Protein AF-A0A1V6HZ99-F1 (afdb_monomer)

pLDDT: mean 89.98, std 12.57, range [39.41, 97.88]

Solvent-accessible surface area (backbone atoms only — not comparable to full-atom values): 5630 Å² total; per-residue (Å²): 133,84,80,81,78,82,80,55,73,44,75,44,99,87,68,47,79,39,59,52,89,42,45,43,32,40,49,48,77,41,79,71,47,65,38,96,92,40,96,65,36,28,35,38,34,29,41,39,32,31,63,92,82,43,72,48,79,52,67,45,79,30,41,81,91,44,39,70,60,50,52,50,52,51,49,52,52,53,50,52,52,54,48,52,34,56,76,68,67,54,76,61,47,80,87

Radius of gyration: 15.2 Å; Cα contacts (8 Å, |Δi|>4): 150; chains: 1; bounding box: 48×29×33 Å

Nearest PDB structures (foldseek):
  5mmm-assembly1_y  TM=4.920E-01  e=4.735E-02  Spinacia oleracea
  2xkl-assembly1_A-2  TM=4.438E-01  e=6.733E-01  Mus musculus
  3msy-assembly1_F  TM=4.629E-01  e=1.502E+00  marine actinobacterium PHSC20C1
  3bpr-assembly1_A  TM=3.662E-01  e=9.752E-01  Homo sapiens
  7aw4-assembly2_B  TM=2.728E-01  e=7.162E-01  Homo sapiens

Secondary structure (DSSP, 8-state):
--------EEE-TTS-EEEGGGEEEEPPPEEEEE-TT-SS-EEEEEEEEEGGG-EEEEEEEE-GGGHHHHHHHHHHHHHHHHHHHHHTT---EE-

Sequence (95 aa):
MKKYEVFMEFILPDGKILELEQVRKVSRIRDLGLEKDSIEYSKIAFEIHLKGHKIIEVGERYHYADWAEKLKKLTTIRNNLINALKEAGIQFEEE

Foldseek 3Di:
DDPPDPFQWDQAPVRDIDGLLFFAEKEDKDWPADDPVDPFKTKIWIWTQGPPRDIDIRIDIDGPVCVVVRVVVRVVRSVVSVVSSVVVVHDHHYD

Mean predicted aligned error: 5.32 Å

Structure (mmCIF, N/CA/C/O backbone):
data_AF-A0A1V6HZ99-F1
#
_entry.id   AF-A0A1V6HZ99-F1
#
loop_
_atom_site.group_PDB
_atom_site.id
_atom_site.type_symbol
_atom_site.label_atom_id
_atom_site.label_alt_id
_atom_site.label_comp_id
_atom_site.label_asym_id
_atom_site.label_entity_id
_atom_site.label_seq_id
_atom_site.pdbx_PDB_ins_code
_atom_site.Cartn_x
_atom_site.Cartn_y
_atom_site.Cartn_z
_atom_site.occupancy
_atom_site.B_iso_or_equiv
_atom_site.auth_seq_id
_atom_site.auth_comp_id
_atom_site.auth_asym_id
_atom_site.auth_atom_id
_atom_site.pdbx_PDB_model_num
ATOM 1 N N . MET A 1 1 ? -33.370 1.578 17.550 1.00 39.41 1 MET A N 1
ATOM 2 C CA . MET A 1 1 ? -32.673 2.523 16.650 1.00 39.41 1 MET A CA 1
ATOM 3 C C . MET A 1 1 ? -31.492 1.798 16.027 1.00 39.41 1 MET A C 1
ATOM 5 O O . MET A 1 1 ? -30.619 1.374 16.772 1.00 39.41 1 MET A O 1
ATOM 9 N N . LYS A 1 2 ? -31.482 1.585 14.705 1.00 43.22 2 LYS A N 1
ATOM 10 C CA . LYS A 1 2 ? -30.275 1.118 14.008 1.00 43.22 2 LYS A CA 1
ATOM 11 C C . LYS A 1 2 ? -29.323 2.314 13.924 1.00 43.22 2 LYS A C 1
ATOM 13 O O . LYS A 1 2 ? -29.696 3.329 13.343 1.00 43.22 2 LYS A O 1
ATOM 18 N N . LYS A 1 3 ? -28.161 2.234 14.577 1.00 42.59 3 LYS A N 1
ATOM 19 C CA . LYS A 1 3 ? -27.058 3.174 14.344 1.00 42.59 3 LYS A CA 1
ATOM 20 C C . LYS A 1 3 ? -26.628 2.972 12.891 1.00 42.59 3 LYS A C 1
ATOM 22 O O . LYS A 1 3 ? -26.277 1.856 12.527 1.00 42.59 3 LYS A O 1
ATOM 27 N N . TYR A 1 4 ? -26.722 4.010 12.072 1.00 47.12 4 TYR A N 1
ATOM 28 C CA . TYR A 1 4 ? -26.059 4.013 10.775 1.00 47.12 4 TYR A CA 1
ATOM 29 C C . TYR A 1 4 ? -24.584 4.284 11.060 1.00 47.12 4 TYR A C 1
ATOM 31 O O . TYR A 1 4 ? -24.228 5.392 11.459 1.00 47.12 4 TYR A O 1
ATOM 39 N N . GLU A 1 5 ? -23.757 3.247 10.977 1.00 56.09 5 GLU A N 1
ATOM 40 C CA . GLU A 1 5 ? -22.310 3.423 10.928 1.00 56.09 5 GLU A CA 1
ATOM 41 C C . GLU A 1 5 ? -21.988 4.061 9.576 1.00 56.09 5 GLU A C 1
ATOM 43 O O . GLU A 1 5 ? -22.370 3.550 8.523 1.00 56.09 5 GLU A O 1
ATOM 48 N N . VAL A 1 6 ? -21.379 5.244 9.612 1.00 55.84 6 VAL A N 1
ATOM 49 C CA . VAL A 1 6 ? -20.790 5.850 8.421 1.00 55.84 6 VAL A CA 1
ATOM 50 C C . VAL A 1 6 ? -19.482 5.105 8.206 1.00 55.84 6 VAL A C 1
ATOM 52 O O . VAL A 1 6 ? -18.534 5.341 8.947 1.00 55.84 6 VAL A O 1
ATOM 55 N N . PHE A 1 7 ? -19.469 4.169 7.261 1.00 64.62 7 PHE A N 1
ATOM 56 C CA . PHE A 1 7 ? -18.258 3.452 6.877 1.00 64.62 7 PHE A CA 1
ATOM 57 C C . PHE A 1 7 ? -17.381 4.386 6.048 1.00 64.62 7 PHE A C 1
ATOM 59 O O . PHE A 1 7 ? -17.835 4.932 5.038 1.00 64.62 7 PHE A O 1
ATOM 66 N N . MET A 1 8 ? -16.145 4.610 6.490 1.00 86.75 8 MET A N 1
ATOM 67 C CA . MET A 1 8 ? -15.167 5.349 5.704 1.00 86.75 8 MET A CA 1
ATOM 68 C C . MET A 1 8 ? -14.3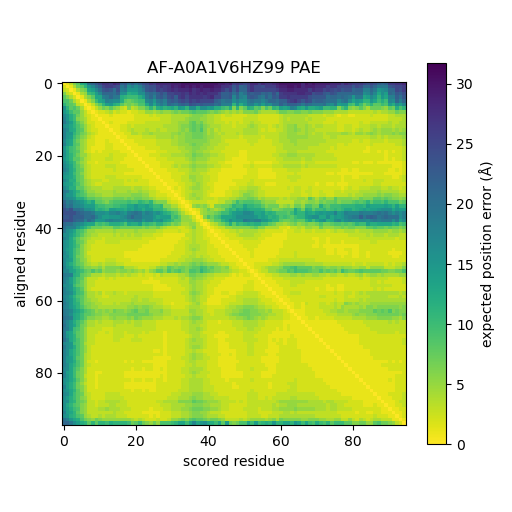99 4.380 4.808 1.00 86.75 8 MET A C 1
ATOM 70 O O . MET A 1 8 ? -13.731 3.457 5.273 1.00 86.75 8 MET A O 1
ATOM 74 N N . GLU A 1 9 ? -14.495 4.603 3.501 1.00 92.62 9 GLU A N 1
ATOM 75 C CA . GLU A 1 9 ? -13.952 3.710 2.483 1.00 92.62 9 GLU A CA 1
ATOM 76 C C . GLU A 1 9 ? -12.781 4.354 1.735 1.00 92.62 9 GLU A C 1
ATOM 78 O O . GLU A 1 9 ? -12.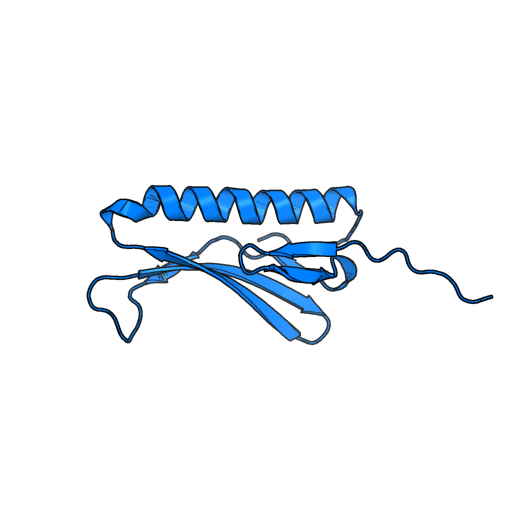784 5.548 1.428 1.00 92.62 9 GLU A O 1
ATOM 83 N N . PHE A 1 10 ? -11.790 3.537 1.386 1.00 92.94 10 PHE A N 1
ATOM 84 C CA . PHE A 1 10 ? -10.687 3.906 0.506 1.00 92.94 10 PHE A CA 1
ATOM 85 C C . PHE A 1 10 ? -10.643 2.970 -0.700 1.00 92.94 10 PHE A C 1
ATOM 87 O O . PHE A 1 10 ? -10.699 1.751 -0.551 1.00 92.94 10 PHE A O 1
ATOM 94 N N . ILE A 1 11 ? -10.508 3.529 -1.903 1.00 93.94 11 ILE A N 1
ATOM 95 C CA . ILE A 1 11 ? -10.423 2.742 -3.137 1.00 93.94 11 ILE A CA 1
ATOM 96 C C . ILE A 1 11 ? -8.951 2.492 -3.464 1.00 93.94 11 ILE A C 1
ATOM 98 O O . ILE A 1 11 ? -8.184 3.419 -3.728 1.00 93.94 11 ILE A O 1
ATOM 102 N N . LEU A 1 12 ? -8.554 1.222 -3.446 1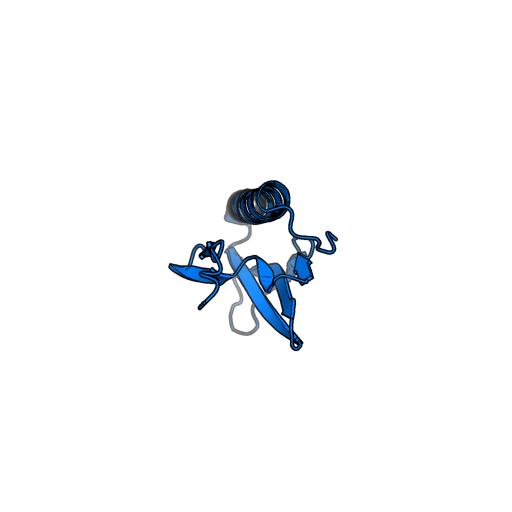.00 93.12 12 LEU A N 1
ATOM 103 C CA . LEU A 1 12 ? -7.223 0.780 -3.844 1.00 93.12 12 LEU A CA 1
ATOM 104 C C . LEU A 1 12 ? -7.029 0.904 -5.367 1.00 93.12 12 LEU A C 1
ATOM 106 O O . LEU A 1 12 ? -8.002 0.937 -6.121 1.00 93.12 12 LEU A O 1
ATOM 110 N N . PRO A 1 13 ? -5.776 0.933 -5.860 1.00 89.19 13 PRO A N 1
ATOM 111 C CA . PRO A 1 13 ? -5.494 1.068 -7.293 1.00 89.19 13 PRO A CA 1
ATOM 112 C C . PRO A 1 13 ? -6.098 -0.031 -8.176 1.00 89.19 13 PRO A C 1
ATOM 114 O O . PRO A 1 13 ? -6.303 0.189 -9.366 1.00 89.19 13 PRO A O 1
ATOM 117 N N . ASP A 1 14 ? -6.367 -1.209 -7.610 1.00 89.06 14 ASP A N 1
ATOM 118 C CA . ASP A 1 14 ? -7.023 -2.331 -8.288 1.00 89.06 14 ASP A CA 1
ATOM 119 C C . ASP A 1 14 ? -8.563 -2.252 -8.241 1.00 89.06 14 ASP A C 1
ATOM 121 O O . ASP A 1 14 ? -9.247 -3.187 -8.653 1.00 89.06 14 ASP A O 1
ATOM 125 N N . GLY A 1 15 ? -9.113 -1.144 -7.736 1.00 90.31 15 GLY A N 1
ATOM 126 C CA . GLY A 1 15 ? -10.546 -0.906 -7.581 1.00 90.31 15 GLY A CA 1
ATOM 127 C C . GLY A 1 15 ? -11.160 -1.554 -6.341 1.00 90.31 15 GLY A C 1
ATOM 128 O O . GLY A 1 15 ? -12.358 -1.387 -6.112 1.00 90.31 15 GLY A O 1
ATOM 129 N N . LYS A 1 16 ? -10.385 -2.282 -5.523 1.00 90.25 16 LYS A N 1
ATOM 130 C CA . LYS A 1 16 ? -10.911 -2.859 -4.282 1.00 90.25 16 LYS A CA 1
ATOM 131 C C . LYS A 1 16 ? -11.235 -1.769 -3.272 1.00 90.25 16 LYS A C 1
ATOM 133 O O . LYS A 1 16 ? -10.460 -0.837 -3.067 1.00 90.25 16 LYS A O 1
ATOM 138 N N . ILE A 1 17 ? -12.359 -1.951 -2.595 1.00 93.12 17 ILE A N 1
ATOM 139 C CA . ILE A 1 17 ? -12.782 -1.097 -1.493 1.00 93.12 17 ILE A CA 1
ATOM 140 C C . ILE A 1 17 ? -12.149 -1.619 -0.203 1.00 93.12 17 ILE A C 1
ATOM 142 O O . ILE A 1 17 ? -12.227 -2.810 0.112 1.00 93.12 17 ILE A O 1
ATOM 146 N N . LEU A 1 18 ? -11.498 -0.717 0.520 1.00 94.12 18 LEU A N 1
ATOM 147 C CA . LEU A 1 18 ? -10.928 -0.936 1.836 1.00 94.12 18 LEU A CA 1
ATOM 148 C C . LEU A 1 18 ? -11.737 -0.150 2.869 1.00 94.12 18 LEU A C 1
ATOM 150 O O . LEU A 1 18 ? -11.736 1.078 2.847 1.00 94.12 18 LEU A O 1
ATOM 154 N N . GLU A 1 19 ? -12.366 -0.863 3.798 1.00 94.69 19 GLU A N 1
ATOM 155 C CA . GLU A 1 19 ? -12.946 -0.280 5.012 1.00 94.69 19 GLU A CA 1
ATOM 156 C C . GLU A 1 19 ? -11.816 0.202 5.933 1.00 94.69 19 GLU A C 1
ATOM 158 O O . GLU A 1 19 ? -11.007 -0.602 6.418 1.00 94.69 19 GLU A O 1
ATOM 163 N N . LEU A 1 20 ? -11.736 1.513 6.168 1.00 94.88 20 LEU A N 1
ATOM 164 C CA . LEU A 1 20 ? -10.641 2.118 6.928 1.00 94.88 20 LEU A CA 1
ATOM 165 C C . LEU A 1 20 ? -10.626 1.649 8.386 1.00 94.88 20 LEU A C 1
ATOM 167 O O . LEU A 1 20 ? -9.555 1.450 8.959 1.00 94.88 20 LEU A O 1
ATOM 171 N N . GLU A 1 21 ? -11.791 1.382 8.977 1.00 94.56 21 GLU A N 1
ATOM 172 C CA . GLU A 1 21 ? -11.925 0.914 10.359 1.00 94.56 21 GLU A CA 1
ATOM 173 C C . GLU A 1 21 ? -11.337 -0.488 10.575 1.00 94.56 21 GLU A C 1
ATOM 175 O O . GLU A 1 21 ? -11.081 -0.888 11.719 1.00 94.56 21 GLU A O 1
ATOM 180 N N . GLN A 1 22 ? -11.132 -1.256 9.501 1.00 95.19 22 GLN A N 1
ATOM 181 C CA . GLN A 1 22 ? -10.499 -2.572 9.564 1.00 95.19 22 GLN A CA 1
ATOM 182 C C . GLN A 1 22 ? -8.977 -2.482 9.606 1.00 95.19 22 GLN A C 1
ATOM 184 O O . GLN A 1 22 ? -8.337 -3.464 9.980 1.00 95.19 22 GLN A O 1
ATOM 189 N N . VAL A 1 23 ? -8.380 -1.346 9.242 1.00 96.25 23 VAL A N 1
ATOM 190 C CA . VAL A 1 23 ? -6.924 -1.204 9.173 1.00 96.25 23 VAL A CA 1
ATOM 191 C C . VAL A 1 23 ? -6.326 -1.178 10.576 1.00 96.25 23 VAL A C 1
A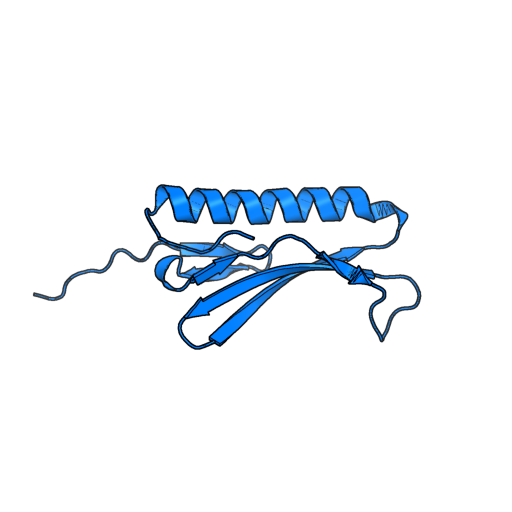TOM 193 O O . VAL A 1 23 ? -6.728 -0.400 11.436 1.00 96.25 23 VAL A O 1
ATOM 196 N N . ARG A 1 24 ? -5.336 -2.043 10.805 1.00 96.88 24 ARG A N 1
ATOM 197 C CA . ARG A 1 24 ? -4.553 -2.103 12.043 1.00 96.88 24 ARG A CA 1
ATOM 198 C C . ARG A 1 24 ? -3.144 -1.560 11.845 1.00 96.88 24 ARG A C 1
ATOM 200 O O . ARG A 1 24 ? -2.629 -0.883 12.728 1.00 96.88 24 ARG A O 1
ATOM 207 N N . LYS A 1 25 ? -2.505 -1.894 10.725 1.00 97.50 25 LYS A N 1
ATOM 208 C CA . LYS A 1 25 ? -1.126 -1.496 10.437 1.00 97.50 25 LYS A CA 1
ATOM 209 C C . LYS A 1 25 ? -0.929 -1.253 8.947 1.00 97.50 25 LYS A C 1
ATOM 211 O O . LYS A 1 25 ? -1.456 -1.997 8.122 1.00 97.50 25 LYS A O 1
ATOM 216 N N . VAL A 1 26 ? -0.125 -0.248 8.621 1.00 97.62 26 VAL A N 1
ATOM 217 C CA . VAL A 1 26 ? 0.372 0.006 7.265 1.00 97.62 26 VAL A CA 1
ATOM 218 C C . VAL A 1 26 ? 1.889 -0.119 7.304 1.00 97.62 26 VAL A C 1
ATOM 220 O O . VAL A 1 26 ? 2.557 0.610 8.038 1.00 97.62 26 VAL A O 1
ATOM 223 N N . SER A 1 27 ? 2.448 -1.068 6.554 1.00 97.88 27 SER A N 1
ATOM 224 C CA . SER A 1 27 ? 3.896 -1.268 6.530 1.00 97.88 27 SER A CA 1
ATOM 225 C C . SER A 1 27 ? 4.605 -0.183 5.716 1.00 97.88 27 SER A C 1
ATOM 227 O O . SER A 1 27 ? 4.019 0.470 4.846 1.00 97.88 27 SER A O 1
ATOM 229 N N . ARG A 1 28 ? 5.917 -0.053 5.912 1.00 96.94 28 ARG A N 1
ATOM 230 C CA . ARG A 1 28 ? 6.791 0.610 4.939 1.00 96.94 28 ARG A CA 1
ATOM 231 C C . ARG A 1 28 ? 6.766 -0.107 3.588 1.00 96.94 28 ARG A C 1
ATOM 233 O O . ARG A 1 28 ? 6.479 -1.306 3.517 1.00 96.94 28 ARG A O 1
ATOM 240 N N . ILE A 1 29 ? 7.122 0.625 2.536 1.00 97.38 29 ILE A N 1
ATOM 241 C CA . ILE A 1 29 ? 7.359 0.056 1.207 1.00 97.38 29 ILE A CA 1
ATOM 242 C C . ILE A 1 29 ? 8.655 -0.753 1.244 1.00 97.38 29 ILE A C 1
ATOM 244 O O . ILE A 1 29 ? 9.655 -0.317 1.818 1.00 97.38 29 ILE A O 1
ATOM 248 N N . ARG A 1 30 ? 8.629 -1.941 0.647 1.00 95.69 30 ARG A N 1
ATOM 249 C CA . ARG A 1 30 ? 9.755 -2.864 0.568 1.00 95.69 30 ARG A CA 1
ATOM 250 C C . ARG A 1 30 ? 9.907 -3.370 -0.854 1.00 95.69 30 ARG A C 1
ATOM 252 O O . ARG A 1 30 ? 8.924 -3.639 -1.542 1.00 95.69 30 ARG A O 1
ATOM 259 N N . ASP A 1 31 ? 11.157 -3.522 -1.254 1.00 93.06 31 ASP A N 1
ATOM 260 C CA . ASP A 1 31 ? 11.503 -4.296 -2.432 1.00 93.06 31 ASP A CA 1
ATOM 261 C C . ASP A 1 31 ? 11.451 -5.785 -2.076 1.00 93.06 31 ASP A C 1
ATOM 263 O O . ASP A 1 31 ? 12.048 -6.211 -1.084 1.00 93.06 31 ASP A O 1
ATOM 267 N N . LEU A 1 32 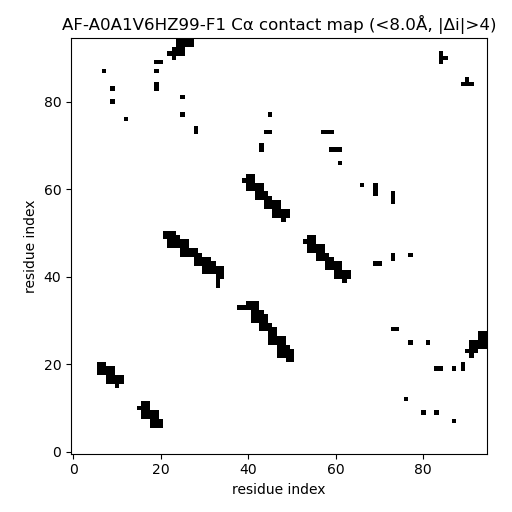? 10.685 -6.554 -2.842 1.00 92.19 32 LEU A N 1
ATOM 268 C CA . LEU A 1 32 ? 10.513 -7.995 -2.672 1.00 92.19 32 LEU A CA 1
ATOM 269 C C . LEU A 1 32 ? 11.441 -8.795 -3.599 1.00 92.19 32 LEU A C 1
ATOM 271 O O . LEU A 1 32 ? 11.459 -10.023 -3.527 1.00 92.19 32 LEU A O 1
ATOM 275 N N . GLY A 1 33 ? 12.234 -8.110 -4.428 1.00 88.88 33 GLY A N 1
ATOM 276 C CA . GLY A 1 33 ? 13.168 -8.715 -5.364 1.00 88.88 33 GLY A CA 1
ATOM 277 C C . GLY A 1 33 ? 12.493 -9.298 -6.604 1.00 88.88 33 GLY A C 1
ATOM 278 O O . GLY A 1 33 ? 11.342 -8.985 -6.921 1.00 88.88 33 GLY A O 1
ATOM 279 N N . LEU A 1 34 ? 13.254 -10.133 -7.314 1.00 88.88 34 LEU A N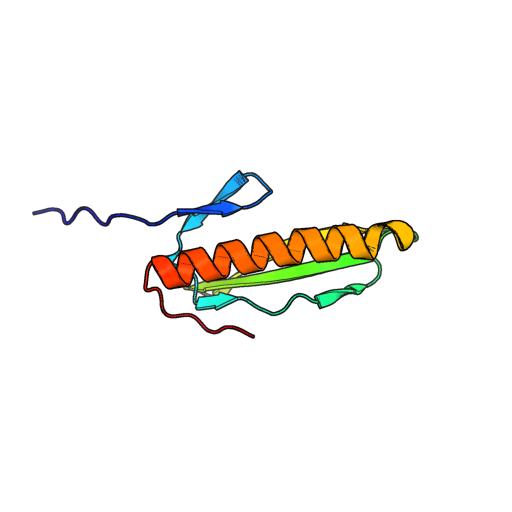 1
ATOM 280 C CA . LEU A 1 34 ? 12.83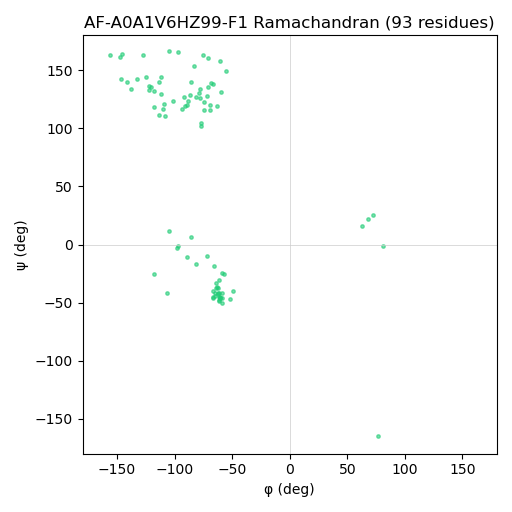3 -10.797 -8.548 1.00 88.88 34 LEU A CA 1
ATOM 281 C C . LEU A 1 34 ? 11.600 -11.670 -8.312 1.00 88.88 34 LEU A C 1
ATOM 283 O O . LEU A 1 34 ? 11.563 -12.486 -7.384 1.00 88.88 34 LEU A O 1
ATOM 287 N N . GLU A 1 35 ? 10.597 -11.527 -9.176 1.00 84.25 35 GLU A N 1
ATOM 288 C CA . GLU A 1 35 ? 9.468 -12.449 -9.167 1.00 84.25 35 GLU A CA 1
ATOM 289 C C . GLU A 1 35 ? 9.934 -13.844 -9.601 1.00 84.25 35 GLU A C 1
ATOM 291 O O . GLU A 1 35 ? 10.694 -13.992 -10.552 1.00 84.25 35 GLU A O 1
ATOM 296 N N . LYS A 1 36 ? 9.453 -14.893 -8.920 1.00 74.81 36 LYS A N 1
ATOM 297 C CA . LYS A 1 36 ? 9.886 -16.283 -9.164 1.00 74.81 36 LYS A CA 1
ATOM 298 C C . LYS A 1 36 ? 9.695 -16.755 -10.610 1.00 74.81 36 LYS A C 1
ATOM 300 O O . LYS A 1 36 ? 10.423 -17.640 -11.046 1.00 74.81 36 LYS A O 1
ATOM 305 N N . ASP A 1 37 ? 8.753 -16.147 -11.326 1.00 76.56 37 ASP A N 1
ATOM 306 C CA . ASP A 1 37 ? 8.393 -16.502 -12.699 1.00 76.56 37 ASP A CA 1
ATOM 307 C C . ASP A 1 37 ? 8.936 -15.495 -13.731 1.00 76.56 37 ASP A C 1
ATOM 309 O O . ASP A 1 37 ? 8.524 -15.513 -14.890 1.00 76.56 37 ASP A O 1
ATOM 313 N N . SER A 1 38 ? 9.841 -14.595 -13.323 1.00 73.12 38 SER A N 1
ATOM 314 C CA . SER A 1 38 ? 10.401 -13.560 -14.188 1.00 73.12 38 SER A CA 1
ATOM 315 C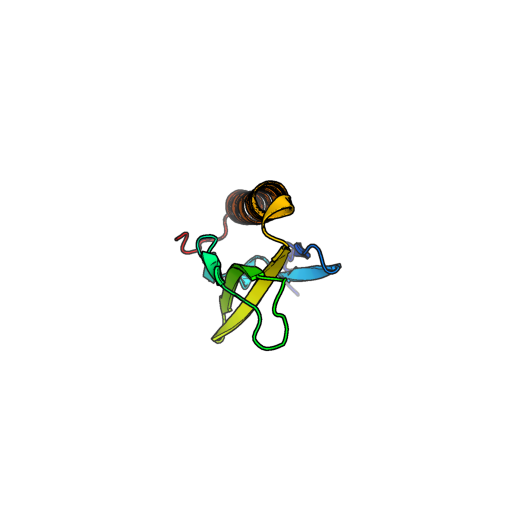 C . SER A 1 38 ? 11.904 -13.391 -13.995 1.00 73.12 38 SER A C 1
ATOM 317 O O . SER A 1 38 ? 12.406 -13.268 -12.883 1.00 73.12 38 SER A O 1
ATOM 319 N N . ILE A 1 39 ? 12.629 -13.326 -15.110 1.00 74.00 39 ILE A N 1
ATOM 320 C CA . ILE A 1 39 ? 14.053 -12.959 -15.134 1.00 74.00 39 ILE A CA 1
ATOM 321 C C . ILE A 1 39 ? 14.270 -11.443 -15.266 1.00 74.00 39 ILE A C 1
ATOM 323 O O . ILE A 1 39 ? 15.390 -10.970 -15.102 1.00 74.00 39 ILE A O 1
ATOM 327 N N . GLU A 1 40 ? 13.209 -10.687 -15.554 1.00 83.94 40 GLU A N 1
ATOM 328 C CA . GLU A 1 40 ? 13.279 -9.260 -15.905 1.00 83.94 40 GLU A CA 1
ATOM 329 C C . GLU A 1 40 ? 12.551 -8.352 -14.911 1.00 83.94 40 GLU A C 1
ATOM 331 O O . GLU A 1 40 ? 12.882 -7.172 -14.786 1.00 83.94 40 GLU A O 1
ATOM 336 N N . TYR A 1 41 ? 11.557 -8.890 -14.204 1.00 88.25 41 TYR A N 1
ATOM 337 C CA . TYR A 1 41 ? 10.665 -8.109 -13.359 1.00 88.25 41 TYR A CA 1
ATOM 338 C C . TYR A 1 41 ? 10.875 -8.424 -11.886 1.00 88.25 41 TYR A C 1
ATOM 340 O O . TYR A 1 41 ? 10.822 -9.574 -11.445 1.00 88.25 41 TYR A O 1
ATOM 348 N N . SER A 1 42 ? 11.046 -7.353 -11.126 1.00 92.25 42 SER A N 1
ATOM 349 C CA . SER A 1 42 ? 11.036 -7.364 -9.673 1.00 92.25 42 SER A CA 1
ATOM 350 C C . SER A 1 42 ? 9.729 -6.775 -9.157 1.00 92.25 42 SER A C 1
ATOM 352 O O . SER A 1 42 ? 8.959 -6.144 -9.893 1.00 92.25 42 SER A O 1
ATOM 354 N N . LYS A 1 43 ? 9.465 -6.983 -7.869 1.00 94.50 43 LYS A N 1
ATOM 355 C CA . LYS A 1 43 ? 8.255 -6.507 -7.208 1.00 94.50 43 LYS A CA 1
ATOM 356 C C . LYS A 1 43 ? 8.593 -5.580 -6.058 1.00 94.50 43 LYS A C 1
ATOM 358 O O . LYS A 1 43 ? 9.449 -5.874 -5.234 1.00 94.50 43 LYS A O 1
ATOM 363 N N . ILE A 1 44 ? 7.869 -4.475 -5.976 1.00 95.75 44 ILE A N 1
ATOM 364 C CA . ILE A 1 44 ? 7.918 -3.544 -4.852 1.00 95.75 44 ILE A CA 1
ATOM 365 C C . ILE A 1 44 ? 6.512 -3.421 -4.270 1.00 95.75 44 ILE A C 1
ATOM 367 O O . ILE A 1 44 ? 5.540 -3.368 -5.023 1.00 95.75 44 ILE A O 1
ATOM 371 N N . ALA A 1 45 ? 6.377 -3.435 -2.946 1.00 97.00 45 ALA A N 1
ATOM 372 C CA . ALA A 1 45 ? 5.066 -3.453 -2.303 1.00 97.00 45 ALA A CA 1
ATOM 373 C C . ALA A 1 45 ? 5.085 -2.904 -0.873 1.00 97.00 45 ALA A C 1
ATOM 375 O O . ALA A 1 45 ? 6.130 -2.824 -0.230 1.00 97.00 45 ALA A O 1
ATOM 376 N N . PHE A 1 46 ? 3.907 -2.564 -0.360 1.00 97.75 46 PHE A N 1
ATOM 377 C CA . PHE A 1 46 ? 3.641 -2.444 1.071 1.00 97.75 46 PHE A CA 1
ATOM 378 C C . PHE A 1 46 ? 2.413 -3.282 1.439 1.00 97.75 46 PHE A C 1
ATOM 380 O O . PHE A 1 46 ? 1.616 -3.668 0.582 1.00 97.75 46 PHE A O 1
ATOM 387 N N . GLU A 1 47 ? 2.258 -3.560 2.724 1.00 97.69 47 GLU A N 1
ATOM 388 C CA . GLU A 1 47 ? 1.178 -4.371 3.262 1.00 97.69 47 GLU A CA 1
ATOM 389 C C . GLU A 1 47 ? 0.244 -3.530 4.129 1.00 97.69 47 GLU A C 1
ATOM 391 O O . GLU A 1 47 ? 0.674 -2.711 4.947 1.00 97.69 47 GLU A O 1
ATOM 396 N N . ILE A 1 48 ? -1.048 -3.798 3.988 1.00 97.56 48 ILE A N 1
ATOM 397 C CA . ILE A 1 48 ? -2.114 -3.289 4.838 1.00 97.56 48 ILE A CA 1
ATOM 398 C C . ILE A 1 48 ? -2.604 -4.468 5.667 1.00 97.56 48 ILE A C 1
ATOM 400 O O . ILE A 1 48 ? -3.210 -5.413 5.157 1.00 97.56 48 ILE A O 1
ATOM 404 N N . HIS A 1 49 ? -2.315 -4.422 6.957 1.00 97.12 49 HIS A N 1
ATOM 405 C CA . HIS A 1 49 ? -2.726 -5.436 7.913 1.00 97.12 49 HIS A CA 1
ATOM 406 C C . HIS A 1 49 ? -4.073 -5.020 8.480 1.00 97.12 49 HIS A C 1
ATOM 408 O O . HIS A 1 49 ? -4.200 -3.957 9.094 1.00 97.12 49 HIS A O 1
ATOM 414 N N . LEU A 1 50 ? -5.075 -5.862 8.274 1.00 96.00 50 LEU A N 1
ATOM 415 C CA . LEU A 1 50 ? -6.425 -5.662 8.768 1.00 96.00 50 LEU A CA 1
ATOM 416 C C . LEU A 1 50 ? -6.648 -6.421 10.079 1.00 96.00 50 LEU A C 1
ATOM 418 O O . LEU A 1 50 ? -5.894 -7.325 10.461 1.00 96.00 50 LEU A O 1
ATOM 422 N N . LYS A 1 51 ? -7.737 -6.085 10.765 1.00 93.62 51 LYS A N 1
ATOM 423 C CA . LYS A 1 51 ? -8.287 -6.896 11.853 1.00 93.62 51 LYS A CA 1
ATOM 424 C C . LYS A 1 51 ? -8.554 -8.326 11.363 1.00 93.62 51 LYS A C 1
ATOM 426 O O . LYS A 1 51 ? -8.825 -8.571 10.189 1.00 93.62 51 LYS A O 1
ATOM 431 N N . GLY A 1 52 ? -8.433 -9.294 12.271 1.00 91.88 52 GLY A N 1
ATOM 432 C CA . GLY A 1 52 ? -8.627 -10.710 11.938 1.00 91.88 52 GLY A CA 1
ATOM 433 C C . GLY A 1 52 ? -7.504 -11.333 11.099 1.00 91.88 52 GLY A C 1
ATOM 434 O O . GLY A 1 52 ? -7.754 -12.305 10.397 1.00 91.88 52 GLY A O 1
ATOM 435 N N . HIS A 1 53 ? -6.279 -10.792 11.166 1.00 87.06 53 HIS A N 1
ATOM 436 C CA . HIS A 1 53 ? -5.077 -11.323 10.496 1.00 87.06 53 HIS A CA 1
ATOM 437 C C . HIS A 1 53 ? -5.131 -11.345 8.960 1.00 87.06 53 HIS A C 1
ATOM 439 O O . HIS A 1 53 ? -4.314 -12.005 8.319 1.00 87.06 53 HIS A O 1
ATOM 445 N N . LYS A 1 54 ? -6.064 -10.612 8.347 1.00 94.12 54 LYS A N 1
ATOM 446 C CA . LYS A 1 54 ? -6.106 -10.454 6.893 1.00 94.12 54 LYS A CA 1
ATOM 447 C C . LYS A 1 54 ? -5.052 -9.436 6.459 1.00 94.12 54 LYS A C 1
ATOM 449 O O . LYS A 1 54 ? -4.953 -8.363 7.043 1.00 94.12 54 LYS A O 1
ATOM 454 N N . ILE A 1 55 ? -4.290 -9.763 5.419 1.00 95.69 55 ILE A N 1
ATOM 455 C CA . ILE A 1 55 ? -3.270 -8.880 4.844 1.00 95.69 55 ILE A CA 1
ATOM 456 C C . ILE A 1 55 ? -3.657 -8.579 3.400 1.00 95.69 55 ILE A C 1
ATOM 458 O O . ILE A 1 55 ? -4.009 -9.485 2.643 1.00 95.69 55 ILE A O 1
ATOM 462 N N . ILE A 1 56 ? -3.611 -7.303 3.033 1.00 95.44 56 ILE A N 1
ATOM 463 C CA . ILE A 1 56 ? -3.711 -6.849 1.649 1.00 95.44 56 ILE A CA 1
ATOM 464 C C . ILE A 1 56 ? -2.339 -6.336 1.240 1.00 95.44 56 ILE A C 1
ATOM 466 O O . ILE A 1 56 ? -1.814 -5.402 1.839 1.00 95.44 56 ILE A O 1
ATOM 470 N N . GLU A 1 57 ? -1.766 -6.937 0.209 1.00 96.00 57 GLU A N 1
ATOM 471 C CA . GLU A 1 57 ? -0.532 -6.461 -0.398 1.00 96.00 57 GLU A CA 1
ATOM 472 C C . GLU A 1 57 ? -0.871 -5.499 -1.542 1.00 96.00 57 GLU A C 1
ATOM 474 O O . GLU A 1 57 ? -1.657 -5.826 -2.434 1.00 96.00 57 GLU A O 1
ATOM 479 N N . VAL A 1 58 ? -0.278 -4.308 -1.507 1.00 96.31 58 VAL A N 1
ATOM 480 C CA . VAL A 1 58 ? -0.384 -3.304 -2.566 1.00 96.31 58 VAL A CA 1
ATOM 481 C C . VAL A 1 58 ? 0.999 -3.149 -3.176 1.00 96.31 58 VAL A C 1
ATOM 483 O O . VAL A 1 58 ? 1.923 -2.661 -2.523 1.00 96.31 58 VAL A O 1
ATOM 486 N N . GLY A 1 59 ? 1.151 -3.584 -4.424 1.00 95.00 59 GLY A N 1
ATOM 487 C CA . GLY A 1 59 ? 2.452 -3.639 -5.076 1.00 95.00 59 GLY A CA 1
ATOM 488 C C . GLY A 1 59 ? 2.413 -3.353 -6.567 1.00 95.00 59 GLY A C 1
ATOM 489 O O . GLY A 1 59 ? 1.368 -3.404 -7.212 1.00 95.00 59 GLY A O 1
ATOM 490 N N . GLU A 1 60 ? 3.591 -3.064 -7.102 1.00 94.44 60 GLU A N 1
ATOM 491 C CA . GLU A 1 60 ? 3.851 -2.847 -8.519 1.00 94.44 60 GLU A CA 1
ATOM 492 C C . GLU A 1 60 ? 4.956 -3.797 -8.980 1.00 94.44 60 GLU A C 1
ATOM 494 O O . GLU A 1 60 ? 5.927 -4.058 -8.261 1.00 94.44 60 GLU A O 1
ATOM 499 N N . ARG A 1 61 ? 4.814 -4.276 -10.215 1.00 93.50 61 ARG A N 1
ATOM 500 C CA . ARG A 1 61 ? 5.899 -4.925 -10.951 1.00 93.50 61 ARG A CA 1
ATOM 501 C C . ARG A 1 61 ? 6.721 -3.860 -11.653 1.00 93.50 61 ARG A C 1
ATOM 503 O O . ARG A 1 61 ? 6.159 -2.901 -12.192 1.00 93.50 61 ARG A O 1
ATOM 510 N N . TYR A 1 62 ? 8.033 -4.030 -11.653 1.00 92.81 62 TYR A N 1
ATOM 511 C CA . TYR A 1 62 ? 8.943 -3.072 -12.257 1.00 92.81 62 TYR A CA 1
ATOM 512 C C . TYR A 1 62 ? 10.090 -3.781 -12.974 1.00 92.81 62 TYR A C 1
ATOM 514 O O . TYR A 1 62 ? 10.624 -4.774 -12.481 1.00 92.81 62 TYR A O 1
ATOM 522 N N . HIS A 1 63 ? 10.464 -3.258 -14.140 1.00 92.75 63 HIS A N 1
ATOM 523 C CA . HIS A 1 63 ? 11.799 -3.465 -14.689 1.00 92.75 63 HIS A CA 1
ATOM 524 C C . HIS A 1 63 ? 12.742 -2.433 -14.054 1.00 92.75 63 HIS A C 1
ATOM 526 O O . HIS A 1 63 ? 12.287 -1.357 -13.663 1.00 92.75 63 HIS A O 1
ATOM 532 N N . TYR A 1 64 ? 14.047 -2.717 -13.957 1.00 87.06 64 TYR A N 1
ATOM 533 C CA . TYR A 1 64 ? 15.014 -1.843 -13.268 1.00 87.06 64 TYR A CA 1
ATOM 534 C C . TYR A 1 64 ? 14.920 -0.366 -13.696 1.00 87.06 64 TYR A C 1
ATOM 536 O O . TYR A 1 64 ? 14.960 0.529 -12.854 1.00 87.06 64 TYR A O 1
ATOM 544 N N . ALA A 1 65 ? 14.720 -0.119 -14.994 1.00 91.56 65 ALA A N 1
ATOM 545 C CA . ALA A 1 65 ? 14.576 1.225 -15.559 1.00 91.56 65 ALA A CA 1
ATOM 546 C C . ALA A 1 65 ? 13.370 2.013 -15.002 1.00 91.56 65 ALA A C 1
ATOM 548 O O . ALA A 1 65 ? 13.445 3.233 -14.876 1.00 91.56 65 ALA A O 1
ATOM 549 N N . ASP A 1 66 ? 12.297 1.322 -14.614 1.00 93.12 66 ASP A N 1
ATOM 550 C CA . ASP A 1 66 ? 11.031 1.928 -14.184 1.00 93.12 66 ASP A CA 1
ATOM 551 C C . ASP A 1 66 ? 10.911 2.014 -12.654 1.00 93.12 66 ASP A C 1
ATOM 553 O O . ASP A 1 66 ? 9.932 2.546 -12.124 1.00 93.12 66 ASP A O 1
ATOM 557 N N . TRP A 1 67 ? 11.897 1.488 -11.917 1.00 93.25 67 TRP A N 1
ATOM 558 C CA . TRP A 1 67 ? 11.839 1.336 -10.461 1.00 93.25 67 TRP A CA 1
ATOM 559 C C . TRP A 1 67 ? 11.466 2.634 -9.737 1.00 93.25 67 TRP A C 1
ATOM 561 O O . TRP A 1 67 ? 10.575 2.641 -8.887 1.00 93.25 67 TRP A O 1
ATOM 571 N N . ALA A 1 68 ? 12.105 3.748 -10.104 1.00 95.19 68 ALA A N 1
ATOM 572 C CA . ALA A 1 68 ? 11.875 5.039 -9.461 1.00 95.19 68 ALA A CA 1
ATOM 573 C C . ALA A 1 68 ? 10.434 5.541 -9.664 1.00 95.19 68 ALA A C 1
ATOM 575 O O . ALA A 1 68 ? 9.832 6.102 -8.745 1.00 95.19 68 ALA A O 1
ATOM 576 N N . GLU A 1 69 ? 9.859 5.308 -10.846 1.00 96.44 69 GLU A N 1
ATOM 577 C CA . GLU A 1 69 ? 8.471 5.658 -11.141 1.00 96.44 69 GLU A CA 1
ATOM 578 C C . GLU A 1 69 ? 7.506 4.806 -10.308 1.00 96.44 69 GLU A C 1
ATOM 580 O O . GLU A 1 69 ? 6.595 5.337 -9.664 1.00 96.44 69 GLU A O 1
ATOM 585 N N . LYS A 1 70 ? 7.743 3.489 -10.252 1.00 95.69 70 LYS A N 1
ATOM 586 C CA . LYS A 1 70 ? 6.911 2.554 -9.483 1.00 95.69 70 LYS A CA 1
ATOM 587 C C . LYS A 1 70 ? 6.975 2.822 -7.983 1.00 95.69 70 LYS A C 1
ATOM 589 O O . LYS A 1 70 ? 5.933 2.853 -7.324 1.00 95.69 70 LYS A O 1
ATOM 594 N N . LEU A 1 71 ? 8.162 3.115 -7.452 1.00 96.06 71 LEU A N 1
ATOM 595 C CA . LEU A 1 71 ? 8.341 3.525 -6.061 1.00 96.06 71 LEU A CA 1
ATOM 596 C C . LEU A 1 71 ? 7.582 4.821 -5.758 1.00 96.06 71 LEU A C 1
ATOM 598 O O . LEU A 1 71 ? 6.884 4.900 -4.745 1.00 96.06 71 LEU A O 1
ATOM 602 N N . LYS A 1 72 ? 7.678 5.831 -6.633 1.00 97.38 72 LYS A N 1
ATOM 603 C CA . LYS A 1 72 ? 6.956 7.097 -6.458 1.00 97.38 72 LYS A CA 1
ATOM 604 C C . LYS A 1 72 ? 5.446 6.868 -6.426 1.00 97.38 72 LYS A C 1
ATOM 606 O O . LYS A 1 72 ? 4.780 7.379 -5.528 1.00 97.38 72 LYS A O 1
ATOM 611 N N . LYS A 1 73 ? 4.918 6.057 -7.350 1.00 96.19 73 LYS A N 1
ATOM 612 C CA . LYS A 1 73 ? 3.493 5.702 -7.403 1.00 96.19 73 LYS A CA 1
ATOM 613 C C . LYS A 1 73 ? 3.031 5.027 -6.107 1.00 96.19 73 LYS A C 1
ATOM 615 O O . LYS A 1 73 ? 2.060 5.482 -5.503 1.00 96.19 73 LYS A O 1
ATOM 620 N N . LEU A 1 74 ? 3.744 3.999 -5.639 1.00 96.88 74 LEU A N 1
ATOM 621 C CA . LEU A 1 74 ? 3.425 3.325 -4.372 1.00 96.88 74 LEU A CA 1
ATOM 622 C C . LEU A 1 74 ? 3.526 4.255 -3.164 1.00 96.88 74 LEU A C 1
ATOM 624 O O . LEU A 1 74 ? 2.685 4.182 -2.272 1.00 96.88 74 LEU A O 1
ATOM 628 N N . THR A 1 75 ? 4.507 5.158 -3.152 1.00 97.50 75 THR A N 1
ATOM 629 C CA . THR A 1 75 ? 4.660 6.166 -2.092 1.00 97.50 75 THR A CA 1
ATOM 630 C C . THR A 1 75 ? 3.445 7.083 -2.026 1.00 97.50 75 THR A C 1
ATOM 632 O O . THR A 1 75 ? 2.905 7.306 -0.945 1.00 97.50 75 THR A O 1
ATOM 635 N N . THR A 1 76 ? 2.954 7.560 -3.173 1.00 97.56 76 THR A N 1
ATOM 636 C CA . THR A 1 76 ? 1.722 8.354 -3.234 1.00 97.56 76 THR A CA 1
ATOM 637 C C . THR A 1 76 ? 0.521 7.568 -2.711 1.00 97.56 76 THR A C 1
ATOM 639 O O . THR A 1 76 ? -0.223 8.089 -1.886 1.00 97.56 76 THR A O 1
ATOM 642 N N . ILE A 1 77 ? 0.352 6.307 -3.123 1.00 96.81 77 ILE A N 1
ATOM 643 C CA . ILE A 1 77 ? -0.767 5.465 -2.667 1.00 96.81 77 ILE A CA 1
ATOM 644 C C . ILE A 1 77 ? -0.712 5.254 -1.147 1.00 96.81 77 ILE A C 1
ATOM 646 O O . ILE A 1 77 ? -1.713 5.476 -0.466 1.00 96.81 77 ILE A O 1
ATOM 650 N N . ARG A 1 78 ? 0.456 4.879 -0.602 1.00 97.56 78 ARG A N 1
ATOM 651 C CA . ARG A 1 78 ? 0.654 4.680 0.844 1.00 97.56 78 ARG A CA 1
ATOM 652 C C . ARG A 1 78 ? 0.349 5.958 1.625 1.00 97.56 78 ARG A C 1
ATOM 654 O O . ARG A 1 78 ? -0.360 5.903 2.625 1.00 97.56 78 ARG A O 1
ATOM 661 N N . ASN A 1 79 ? 0.851 7.103 1.167 1.00 97.69 79 ASN A N 1
ATOM 662 C CA . ASN A 1 79 ? 0.631 8.381 1.844 1.00 97.69 79 ASN A CA 1
ATOM 663 C C . ASN A 1 79 ? -0.840 8.805 1.804 1.00 97.69 79 ASN A C 1
ATOM 665 O O . ASN A 1 79 ? -1.359 9.267 2.815 1.00 97.69 79 ASN A O 1
ATOM 669 N N . ASN A 1 80 ? -1.527 8.601 0.678 1.00 96.75 80 ASN A N 1
ATOM 670 C CA . ASN A 1 80 ? -2.956 8.889 0.569 1.00 96.75 80 ASN A CA 1
ATOM 671 C C . ASN A 1 80 ? -3.778 8.026 1.535 1.00 96.75 80 ASN A C 1
ATOM 673 O O . ASN A 1 80 ? -4.659 8.552 2.208 1.00 96.75 80 ASN A O 1
ATOM 677 N N . LEU A 1 81 ? -3.460 6.732 1.656 1.00 96.69 81 LEU A N 1
ATOM 678 C CA . LEU A 1 81 ? -4.101 5.846 2.631 1.00 96.69 81 LEU A CA 1
ATOM 679 C C . LEU A 1 81 ? -3.861 6.318 4.072 1.00 96.69 81 LEU A C 1
ATOM 681 O O . LEU A 1 81 ? -4.793 6.402 4.864 1.00 96.69 81 LEU A O 1
ATOM 685 N N . ILE A 1 82 ? -2.614 6.643 4.415 1.00 96.69 82 ILE A N 1
ATOM 686 C CA . ILE A 1 82 ? -2.244 7.128 5.752 1.00 96.69 82 ILE A CA 1
ATOM 687 C C . ILE A 1 82 ? -2.960 8.435 6.092 1.00 96.69 82 ILE A C 1
ATOM 689 O O . ILE A 1 82 ? -3.432 8.599 7.215 1.00 96.69 82 ILE A O 1
ATOM 693 N N . ASN A 1 83 ? -3.058 9.356 5.135 1.00 96.44 83 ASN A N 1
ATOM 694 C CA . ASN A 1 83 ? -3.787 10.604 5.323 1.00 96.44 83 ASN A CA 1
ATOM 695 C C . ASN A 1 83 ? -5.280 10.339 5.522 1.00 96.44 83 ASN A C 1
ATOM 697 O O . ASN A 1 83 ? -5.844 10.861 6.476 1.00 96.44 83 ASN A O 1
ATOM 701 N N . ALA A 1 84 ? -5.884 9.458 4.720 1.00 95.38 84 ALA A N 1
ATOM 702 C CA . ALA A 1 84 ? -7.282 9.069 4.889 1.00 95.38 84 ALA A CA 1
ATOM 703 C C . ALA A 1 84 ? -7.546 8.452 6.277 1.00 95.38 84 ALA A C 1
ATOM 705 O O . ALA A 1 84 ? -8.521 8.807 6.930 1.00 95.38 84 ALA A O 1
ATOM 706 N N . LEU A 1 85 ? -6.648 7.594 6.779 1.00 95.56 85 LEU A N 1
ATOM 707 C CA . LEU A 1 85 ? -6.742 7.031 8.134 1.00 95.56 85 LEU A CA 1
ATOM 708 C C . LEU A 1 85 ? -6.655 8.112 9.223 1.00 95.56 85 LEU A C 1
ATOM 710 O O . LEU A 1 85 ? -7.408 8.070 10.195 1.00 95.56 85 LEU A O 1
ATOM 714 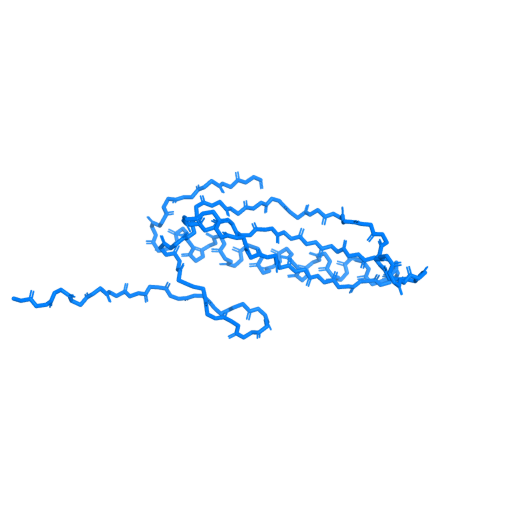N N . LYS A 1 86 ? -5.753 9.088 9.056 1.00 95.06 86 LYS A N 1
ATOM 715 C CA . LYS A 1 86 ? -5.585 10.217 9.985 1.00 95.06 86 LYS A CA 1
ATOM 716 C C . LYS A 1 86 ? -6.805 11.141 9.981 1.00 95.06 86 LYS A C 1
ATOM 718 O O . LYS A 1 86 ? -7.284 11.502 11.052 1.00 95.06 86 LYS A O 1
ATOM 723 N N . GLU A 1 87 ? -7.326 11.486 8.807 1.00 94.00 87 GLU A N 1
ATOM 724 C CA . GLU A 1 87 ? -8.536 12.305 8.635 1.00 94.00 87 GLU A CA 1
ATOM 725 C C . GLU A 1 87 ? -9.779 11.617 9.210 1.00 94.00 87 GLU A C 1
ATOM 727 O O . GLU A 1 87 ? -10.612 12.265 9.841 1.00 94.00 87 GLU A O 1
ATOM 732 N N . ALA A 1 88 ? -9.856 10.292 9.071 1.00 92.62 88 ALA A N 1
ATOM 733 C CA . ALA A 1 88 ? -10.894 9.456 9.662 1.00 92.62 88 ALA A CA 1
ATOM 734 C C . ALA A 1 88 ? -10.769 9.291 11.191 1.00 92.62 88 ALA A C 1
ATOM 736 O O . ALA A 1 88 ? -11.667 8.742 11.830 1.00 92.62 88 ALA A O 1
ATOM 737 N N . GLY A 1 89 ? -9.660 9.731 11.799 1.00 93.81 89 GLY A N 1
ATOM 738 C CA . GLY A 1 89 ? -9.393 9.543 13.227 1.00 93.81 89 GLY A CA 1
ATOM 739 C C . GLY A 1 89 ? -9.159 8.080 13.626 1.00 93.81 89 GLY A C 1
ATOM 740 O O . GLY A 1 89 ? -9.327 7.726 14.795 1.00 93.81 89 GLY A O 1
ATOM 741 N N . ILE A 1 90 ? -8.782 7.221 12.676 1.00 93.25 90 ILE A N 1
ATOM 742 C CA . ILE A 1 90 ? -8.514 5.803 12.922 1.00 93.25 90 ILE A CA 1
ATOM 743 C C . ILE A 1 90 ? -7.124 5.646 13.534 1.00 93.25 90 ILE A C 1
ATOM 745 O O . ILE A 1 90 ? -6.133 6.168 13.026 1.00 93.25 90 ILE A O 1
ATOM 749 N N . GLN A 1 91 ? -7.038 4.893 14.631 1.00 93.88 91 GLN A N 1
ATOM 750 C CA . GLN A 1 91 ? -5.760 4.502 15.221 1.00 93.88 91 GLN A CA 1
ATOM 751 C C . GLN A 1 91 ? -5.180 3.300 14.472 1.00 93.88 91 GLN A C 1
ATOM 753 O O . GLN A 1 91 ? -5.842 2.272 14.338 1.00 93.88 91 GLN A O 1
ATOM 758 N N . PHE A 1 92 ? -3.931 3.416 14.029 1.00 95.19 92 PHE A N 1
ATOM 759 C CA . PHE A 1 92 ? -3.200 2.356 13.338 1.00 95.19 92 PHE A CA 1
ATOM 760 C C . PHE A 1 92 ? -1.702 2.439 13.658 1.00 95.19 92 PHE A C 1
ATOM 762 O O . PHE A 1 92 ? -1.200 3.474 14.098 1.00 95.19 92 PHE A O 1
ATOM 769 N N . GLU A 1 93 ? -0.983 1.344 13.428 1.00 95.25 93 GLU A N 1
ATOM 770 C CA . GLU A 1 93 ? 0.478 1.299 13.499 1.00 95.25 93 GLU A CA 1
ATOM 771 C C . GLU A 1 93 ? 1.075 1.680 12.131 1.00 95.25 93 GLU A C 1
ATOM 773 O O . GLU A 1 93 ? 0.778 1.048 11.113 1.00 95.25 93 GLU A O 1
ATOM 778 N N . GLU A 1 94 ? 1.927 2.705 12.099 1.00 93.06 94 GLU A N 1
ATOM 779 C CA . GLU A 1 94 ? 2.715 3.085 10.921 1.00 93.06 94 GLU A CA 1
ATOM 780 C C . GLU A 1 94 ? 4.154 2.567 11.095 1.00 93.06 94 GLU A C 1
ATOM 782 O O . GLU A 1 94 ? 4.796 2.881 12.097 1.00 93.06 94 GLU A O 1
ATOM 787 N N . GLU A 1 95 ? 4.650 1.761 10.146 1.00 86.44 95 GLU A N 1
ATOM 788 C CA . GLU A 1 95 ? 6.065 1.332 10.073 1.00 86.44 95 GLU A CA 1
ATOM 789 C C . GLU A 1 95 ? 6.851 2.121 9.024 1.00 86.44 95 GLU A C 1
ATOM 791 O O . GLU A 1 95 ? 6.284 2.367 7.928 1.00 86.44 95 GLU A O 1
#